Protein AF-M1WU41-F1 (afdb_monomer_lite)

Secondary structure (DSSP, 8-state):
-------SSSTTSSSS--------------TTTS-HHHHHHHHHHHHHHHHHHHHHTTSTTTHHHHHHHHHHHHHHHHHHHHHHHHHHHHTT-HHHHHHHHHHHHHHHHHHHHHHHHTT-HHHHHHHHHHHHHHHHHHHHHHHHT-

Radius of gyration: 20.38 Å; chains: 1; bounding box: 33×46×68 Å

Sequence (146 aa):
MKKVTSLAIVLAMTLLVSGFAFAMDHSTMDAGDMKMADSMKVMEDNLALMKKDVETMKDPAQRKAAMTSMNSHMTDLHHGMAAAEGHAKMTKNAHMEASMKQMNKEMMMTMKGMGMAKKDADKGIPMMMDSLNKMEKTLSTMKSMM

Structure (mmCIF, N/CA/C/O backbone):
data_AF-M1WU41-F1
#
_entry.id   AF-M1WU41-F1
#
loop_
_atom_site.group_PDB
_atom_site.id
_atom_site.type_symbol
_atom_site.label_atom_id
_atom_site.label_alt_id
_atom_site.label_comp_id
_atom_site.label_asym_id
_atom_site.label_entity_id
_atom_site.label_seq_id
_atom_site.pdbx_PDB_ins_code
_atom_site.Cartn_x
_atom_site.Cartn_y
_atom_site.Cartn_z
_atom_site.occupancy
_atom_site.B_iso_or_equiv
_atom_site.auth_seq_id
_atom_site.auth_comp_id
_atom_site.auth_asym_id
_atom_site.auth_atom_id
_atom_site.pdbx_PDB_model_num
ATOM 1 N N . MET A 1 1 ? -16.784 -27.668 48.798 1.00 46.75 1 MET A N 1
ATOM 2 C CA . MET A 1 1 ? -15.602 -27.392 47.944 1.00 46.75 1 MET A CA 1
ATOM 3 C C . MET A 1 1 ? -15.195 -28.659 47.209 1.00 46.75 1 MET A C 1
ATOM 5 O O . MET A 1 1 ? -15.407 -29.729 47.758 1.00 46.75 1 MET A O 1
ATOM 9 N N . LYS A 1 2 ? -14.565 -28.485 46.036 1.00 41.69 2 LYS A N 1
ATOM 10 C CA . LYS A 1 2 ? -14.055 -29.483 45.067 1.00 41.69 2 LYS A CA 1
ATOM 11 C C . LYS A 1 2 ? -15.006 -29.820 43.910 1.00 41.69 2 LYS A C 1
ATOM 13 O O . LYS A 1 2 ? -15.550 -30.906 43.790 1.00 41.69 2 LYS A O 1
ATOM 18 N N . LYS A 1 3 ? -15.143 -28.823 43.029 1.00 49.66 3 LYS A N 1
ATOM 19 C CA . LYS A 1 3 ? -15.269 -29.024 41.578 1.00 49.66 3 LYS A CA 1
ATOM 20 C C . LYS A 1 3 ? -13.914 -29.544 41.078 1.00 49.66 3 LYS A C 1
ATOM 22 O O . LYS A 1 3 ? -12.926 -29.077 41.625 1.00 49.66 3 LYS A O 1
ATOM 27 N N . VAL A 1 4 ? -13.884 -30.461 40.111 1.00 52.19 4 VAL A N 1
ATOM 28 C CA . VAL A 1 4 ? -13.042 -30.497 38.885 1.00 52.19 4 VAL A CA 1
ATOM 29 C C . VAL A 1 4 ? -13.036 -31.946 38.378 1.00 52.19 4 VAL A C 1
ATOM 31 O O . VAL A 1 4 ? -12.256 -32.744 38.882 1.00 52.19 4 VAL A O 1
ATOM 34 N N . THR A 1 5 ? -13.864 -32.292 37.385 1.00 52.38 5 THR A N 1
ATOM 35 C CA . THR A 1 5 ? -13.528 -33.298 36.342 1.00 52.38 5 THR A CA 1
ATOM 36 C C . THR A 1 5 ? -14.629 -33.357 35.278 1.00 52.38 5 THR A C 1
ATOM 38 O O . THR A 1 5 ? -15.519 -34.197 35.306 1.00 52.38 5 THR A O 1
ATOM 41 N N . SER A 1 6 ? -14.614 -32.424 34.327 1.00 50.66 6 SER A N 1
ATOM 42 C CA . SER A 1 6 ? -15.455 -32.500 33.115 1.00 50.66 6 SER A CA 1
ATOM 43 C C . SER A 1 6 ? -14.778 -31.785 31.943 1.00 50.66 6 SER A C 1
ATOM 45 O O . SER A 1 6 ? -15.365 -30.922 31.305 1.00 50.66 6 SER A O 1
ATOM 47 N N . LEU A 1 7 ? -13.498 -32.087 31.699 1.00 46.09 7 LEU A N 1
ATOM 48 C CA . LEU A 1 7 ? -12.658 -31.332 30.758 1.00 46.09 7 LEU A CA 1
ATOM 49 C C . LEU A 1 7 ? -11.827 -32.240 29.836 1.00 46.09 7 LEU A C 1
ATOM 51 O O . LEU A 1 7 ? -10.686 -31.929 29.524 1.00 46.09 7 LEU A O 1
ATOM 55 N N . ALA A 1 8 ? -12.391 -33.374 29.406 1.00 47.81 8 ALA A N 1
ATOM 56 C CA . ALA A 1 8 ? -11.679 -34.344 28.563 1.00 47.81 8 ALA A CA 1
ATOM 57 C C . ALA A 1 8 ? -12.375 -34.706 27.233 1.00 47.81 8 ALA A C 1
ATOM 59 O O . ALA A 1 8 ? -11.879 -35.576 26.530 1.00 47.81 8 ALA A O 1
ATOM 60 N N . ILE A 1 9 ? -13.493 -34.068 26.851 1.00 47.75 9 ILE A N 1
ATOM 61 C CA . ILE A 1 9 ? -14.285 -34.505 25.672 1.00 47.75 9 ILE A CA 1
ATOM 62 C C . ILE A 1 9 ? -14.343 -33.468 24.526 1.00 47.75 9 ILE A C 1
ATOM 64 O O . ILE A 1 9 ? -14.834 -33.768 23.446 1.00 47.75 9 ILE A O 1
ATOM 68 N N . VAL A 1 10 ? -13.765 -32.269 24.668 1.00 48.22 10 VAL A N 1
ATOM 69 C CA . VAL A 1 10 ? -13.859 -31.223 23.615 1.00 48.22 10 VAL A CA 1
ATOM 70 C C . VAL A 1 10 ? -12.672 -31.224 22.631 1.00 48.22 10 VAL A C 1
ATOM 72 O O . VAL A 1 10 ? -12.690 -30.512 21.634 1.00 48.22 10 VAL A O 1
ATOM 75 N N . LEU A 1 11 ? -11.648 -32.061 22.837 1.00 45.31 11 LEU A N 1
ATOM 76 C CA . LEU A 1 11 ? -10.426 -32.024 22.014 1.00 45.31 11 LEU A CA 1
ATOM 77 C C . LEU A 1 11 ? -10.525 -32.768 20.663 1.00 45.31 11 LEU A C 1
ATOM 79 O O . LEU A 1 11 ? -9.581 -32.729 19.883 1.00 45.31 11 LEU A O 1
ATOM 83 N N . ALA A 1 12 ? -11.638 -33.448 20.369 1.00 44.47 12 ALA A N 1
ATOM 84 C CA . ALA A 1 12 ? -11.738 -34.340 19.207 1.00 44.47 12 ALA A CA 1
ATOM 85 C C . ALA A 1 12 ? -12.463 -33.749 17.979 1.00 44.47 12 ALA A C 1
ATOM 87 O O . ALA A 1 12 ? -12.543 -34.420 16.955 1.00 44.47 12 ALA A O 1
ATOM 88 N N . MET A 1 13 ? -12.973 -32.510 18.036 1.00 42.16 13 MET A N 1
ATOM 89 C CA . MET A 1 13 ? -13.718 -31.904 16.913 1.00 42.16 13 MET A CA 1
ATOM 90 C C . MET A 1 13 ? -12.962 -30.838 16.105 1.00 42.16 13 MET A C 1
ATOM 92 O O . MET A 1 13 ? -13.476 -30.372 15.094 1.00 42.16 13 MET A O 1
ATOM 96 N N . THR A 1 14 ? -11.730 -30.476 16.468 1.00 50.84 14 THR A N 1
ATOM 97 C CA . THR A 1 14 ? -10.943 -29.453 15.747 1.00 50.84 14 THR A CA 1
ATOM 98 C C . THR A 1 14 ? -10.015 -29.999 14.657 1.00 50.84 14 THR A C 1
ATOM 100 O O . THR A 1 14 ? -9.371 -29.214 13.969 1.00 50.84 14 THR A O 1
ATOM 103 N N . LEU A 1 15 ? -9.953 -31.318 14.448 1.00 47.66 15 LEU A N 1
ATOM 104 C CA . LEU A 1 15 ? -9.001 -31.944 13.513 1.00 47.66 15 LEU A CA 1
ATOM 105 C C . LEU A 1 15 ? -9.562 -32.265 12.113 1.00 47.66 15 LEU A C 1
ATOM 107 O O . LEU A 1 15 ? -8.862 -32.876 11.312 1.00 47.66 15 LEU A O 1
ATOM 111 N N . LEU A 1 16 ? -10.787 -31.838 11.785 1.00 45.97 16 LEU A N 1
ATOM 112 C CA . LEU A 1 16 ? -11.442 -32.131 10.495 1.00 45.97 16 LEU A CA 1
ATOM 113 C C . LEU A 1 16 ? -11.735 -30.890 9.633 1.00 45.97 16 LEU A C 1
ATOM 115 O O . LEU A 1 16 ? -12.695 -30.869 8.870 1.00 45.97 16 LEU A O 1
ATOM 119 N N . VAL A 1 17 ? -10.880 -29.867 9.707 1.00 49.12 17 VAL A N 1
ATOM 120 C CA . VAL A 1 17 ? -10.775 -28.844 8.644 1.00 49.12 17 VAL A CA 1
ATOM 121 C C . VAL A 1 17 ? -9.327 -28.779 8.146 1.00 49.12 17 VAL A C 1
ATOM 123 O O . VAL A 1 17 ? -8.702 -27.733 8.020 1.00 49.12 17 VAL A O 1
ATOM 126 N N . SER A 1 18 ? -8.760 -29.953 7.893 1.0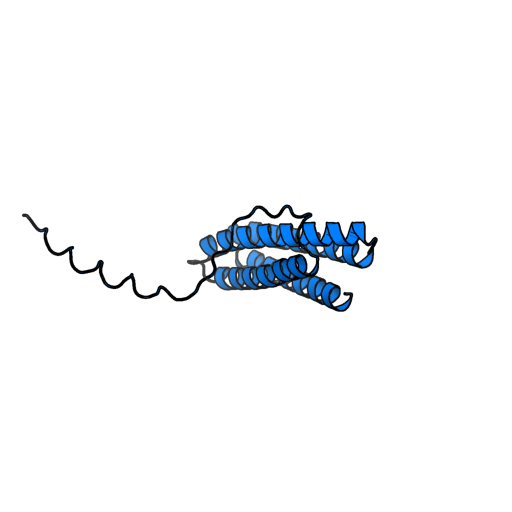0 45.00 18 SER A N 1
ATOM 127 C CA . SER A 1 18 ? -7.604 -30.167 7.030 1.00 45.00 18 SER A CA 1
ATOM 128 C C . SER A 1 18 ? -8.113 -30.204 5.592 1.00 45.00 18 SER A C 1
ATOM 130 O O . SER A 1 18 ? -8.603 -31.226 5.118 1.00 45.00 18 SER A O 1
ATOM 132 N N . GLY A 1 19 ? -8.059 -29.063 4.904 1.00 48.75 19 GLY A N 1
ATOM 133 C CA . GLY A 1 19 ? -8.635 -29.013 3.568 1.00 48.75 19 GLY A CA 1
ATOM 134 C C . GLY A 1 19 ? -8.413 -27.773 2.726 1.00 48.75 19 GLY A C 1
ATOM 135 O O . GLY A 1 19 ? -9.178 -27.635 1.794 1.00 48.75 19 GLY A O 1
ATOM 136 N N . PHE A 1 20 ? -7.418 -26.914 2.977 1.00 39.72 20 PHE A N 1
ATOM 137 C CA . PHE A 1 20 ? -6.814 -26.110 1.904 1.00 39.72 20 PHE A CA 1
ATOM 138 C C . PHE A 1 20 ? -5.338 -25.869 2.205 1.00 39.72 20 PHE A C 1
ATOM 140 O O . PHE A 1 20 ? -4.959 -25.160 3.133 1.00 39.72 20 PHE A O 1
ATOM 147 N N . ALA A 1 21 ? -4.517 -26.533 1.404 1.00 47.28 21 ALA A N 1
ATOM 148 C CA . ALA A 1 21 ? -3.103 -26.292 1.271 1.00 47.28 21 ALA A CA 1
ATOM 149 C C . ALA A 1 21 ? -2.857 -24.867 0.765 1.00 47.28 21 ALA A C 1
ATOM 151 O O . ALA A 1 21 ? -3.339 -24.520 -0.304 1.00 47.28 21 ALA A O 1
ATOM 152 N N . PHE A 1 22 ? -2.052 -24.104 1.499 1.00 39.84 22 PHE A N 1
ATOM 153 C CA . PHE A 1 22 ? -1.032 -23.222 0.936 1.00 39.84 22 PHE A CA 1
ATOM 154 C C . PHE A 1 22 ? 0.146 -23.238 1.908 1.00 39.84 22 PHE A C 1
ATOM 156 O O . PHE A 1 22 ? 0.283 -22.388 2.783 1.00 39.84 22 PHE A O 1
ATOM 163 N N . ALA A 1 23 ? 0.981 -24.268 1.776 1.00 36.41 23 ALA A N 1
ATOM 164 C CA . ALA A 1 23 ? 2.370 -24.155 2.177 1.00 36.41 23 ALA A CA 1
ATOM 165 C C . ALA A 1 23 ? 2.997 -23.100 1.254 1.00 36.41 23 ALA A C 1
ATOM 167 O O . ALA A 1 23 ? 3.387 -23.412 0.132 1.00 36.41 23 ALA A O 1
ATOM 168 N N . MET A 1 24 ? 3.002 -21.836 1.683 1.00 37.06 24 MET A 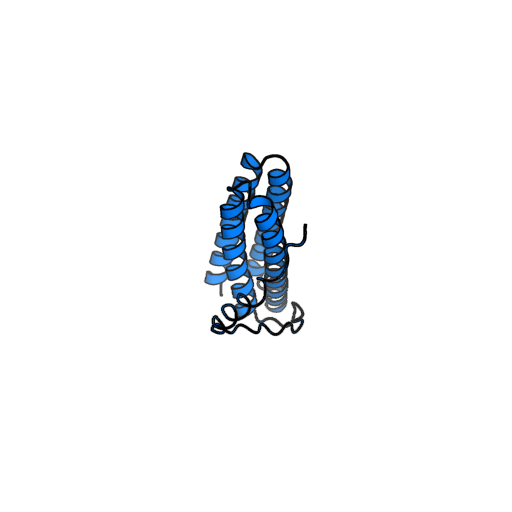N 1
ATOM 169 C CA . MET A 1 24 ? 3.952 -20.876 1.140 1.00 37.06 24 MET A CA 1
ATOM 170 C C . MET A 1 24 ? 5.281 -21.162 1.820 1.00 37.06 24 MET A C 1
ATOM 172 O O . MET A 1 24 ? 5.487 -20.865 2.996 1.00 37.06 24 MET A O 1
ATOM 176 N N . ASP A 1 25 ? 6.126 -21.837 1.055 1.00 39.12 25 ASP A N 1
ATOM 177 C CA . ASP A 1 25 ? 7.558 -21.924 1.257 1.00 39.12 25 ASP A CA 1
ATOM 178 C C . ASP A 1 25 ? 8.099 -20.518 1.552 1.00 39.12 25 ASP A C 1
ATOM 180 O O . ASP A 1 25 ? 8.032 -19.616 0.719 1.00 39.12 25 ASP A O 1
ATOM 184 N N . HIS A 1 26 ? 8.577 -20.309 2.777 1.00 39.16 26 HIS A N 1
ATOM 185 C CA . HIS A 1 26 ? 9.186 -19.057 3.223 1.00 39.16 26 HIS A CA 1
ATOM 186 C C . HIS A 1 26 ? 10.658 -19.019 2.778 1.00 39.16 26 HIS A C 1
ATOM 188 O O . HIS A 1 26 ? 11.547 -18.638 3.539 1.00 39.16 26 HIS A O 1
ATOM 194 N N . SER A 1 27 ? 10.936 -19.449 1.544 1.00 38.66 27 SER A N 1
ATOM 195 C CA . SER A 1 27 ? 12.188 -19.141 0.873 1.00 38.66 27 SER A CA 1
ATOM 196 C C . SER A 1 27 ? 12.227 -17.628 0.715 1.00 38.66 27 SER A C 1
ATOM 198 O O . SER A 1 27 ? 11.422 -17.052 -0.014 1.00 38.66 27 SER A O 1
ATOM 200 N N . THR A 1 28 ? 13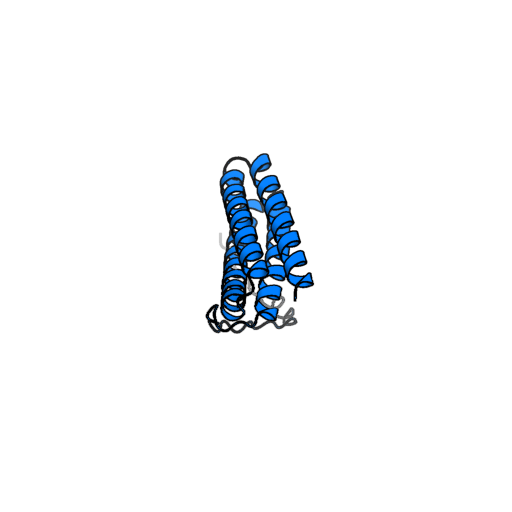.127 -16.987 1.452 1.00 44.25 28 THR A N 1
ATOM 201 C CA . THR A 1 28 ? 13.594 -15.618 1.237 1.00 44.25 28 THR A CA 1
ATOM 202 C C . THR A 1 28 ? 13.975 -15.446 -0.232 1.00 44.25 28 THR A C 1
ATOM 204 O O . THR A 1 28 ? 15.125 -15.654 -0.604 1.00 44.25 28 THR A O 1
ATOM 207 N N . MET A 1 29 ? 13.000 -15.131 -1.084 1.00 48.25 29 MET A N 1
ATOM 208 C CA . MET A 1 29 ? 13.258 -14.598 -2.410 1.00 48.25 29 MET A CA 1
ATOM 209 C C . MET A 1 29 ? 13.728 -13.171 -2.184 1.00 48.25 29 MET A C 1
ATOM 211 O O . MET A 1 29 ? 12.946 -12.315 -1.759 1.00 48.25 29 MET A O 1
ATOM 215 N N . ASP A 1 30 ? 15.015 -12.927 -2.416 1.00 55.59 30 ASP A N 1
ATOM 216 C CA . ASP A 1 30 ? 15.515 -11.565 -2.521 1.00 55.59 30 ASP A CA 1
ATOM 217 C C . ASP A 1 30 ? 14.678 -10.827 -3.572 1.00 55.59 30 ASP A C 1
ATOM 219 O O . ASP A 1 30 ? 14.296 -11.393 -4.600 1.00 55.59 30 ASP A O 1
ATOM 223 N N . ALA A 1 31 ? 14.385 -9.546 -3.337 1.00 53.44 31 ALA A N 1
ATOM 224 C CA . ALA A 1 31 ? 13.557 -8.750 -4.247 1.00 53.44 31 ALA A CA 1
ATOM 225 C C . ALA A 1 31 ? 14.102 -8.723 -5.697 1.00 53.44 31 ALA A C 1
ATOM 227 O O . ALA A 1 31 ? 13.361 -8.402 -6.620 1.00 53.44 31 ALA A O 1
ATOM 228 N N . GLY A 1 32 ? 15.375 -9.077 -5.914 1.00 52.06 32 GLY A N 1
ATOM 229 C CA . GLY A 1 32 ? 15.988 -9.206 -7.239 1.00 52.06 32 GLY A CA 1
ATOM 230 C C . GLY A 1 32 ? 15.616 -10.472 -8.026 1.00 52.06 32 GLY A C 1
ATOM 231 O O . GLY A 1 32 ? 15.754 -10.459 -9.247 1.00 52.06 32 GLY A O 1
ATOM 232 N N . ASP A 1 33 ? 15.117 -11.525 -7.371 1.00 62.28 33 ASP A N 1
ATOM 233 C CA . ASP A 1 33 ? 14.869 -12.833 -8.003 1.00 62.28 33 ASP A CA 1
ATOM 234 C C . ASP A 1 33 ? 13.410 -13.038 -8.449 1.00 62.28 33 ASP A C 1
ATOM 236 O O . ASP A 1 33 ? 13.112 -13.946 -9.231 1.00 62.28 33 ASP A O 1
ATOM 240 N N . MET A 1 34 ? 12.481 -12.187 -7.999 1.00 71.50 34 MET A N 1
ATOM 241 C CA . MET A 1 34 ? 11.086 -12.230 -8.449 1.00 71.50 34 MET A CA 1
ATOM 242 C C . MET A 1 34 ? 10.966 -11.768 -9.901 1.00 71.50 34 MET A C 1
ATOM 244 O O . MET A 1 34 ? 11.486 -10.718 -10.276 1.00 71.50 34 MET A O 1
ATOM 248 N N . LYS A 1 35 ? 10.228 -12.513 -10.731 1.00 84.81 35 LYS A N 1
ATOM 249 C CA . LYS A 1 35 ? 9.893 -12.072 -12.093 1.00 84.81 35 LYS A CA 1
ATOM 250 C C . LYS A 1 35 ? 8.893 -10.922 -12.029 1.00 84.81 35 LYS A C 1
ATOM 252 O O . LYS A 1 35 ? 8.025 -10.907 -11.167 1.00 84.81 35 LYS A O 1
ATOM 257 N N . MET A 1 36 ? 8.929 -10.026 -13.017 1.00 86.19 36 MET A N 1
ATOM 258 C CA . MET A 1 36 ? 8.009 -8.883 -13.099 1.00 86.19 36 MET A CA 1
ATOM 259 C C . MET A 1 36 ? 6.527 -9.276 -12.955 1.00 86.19 36 MET A C 1
ATOM 261 O O . MET A 1 36 ? 5.778 -8.600 -12.258 1.00 86.19 36 MET A O 1
ATOM 265 N N . ALA A 1 37 ? 6.097 -10.383 -13.570 1.00 88.25 37 ALA A N 1
ATOM 266 C CA . ALA A 1 37 ? 4.720 -10.870 -13.449 1.00 88.25 37 ALA A CA 1
ATOM 267 C C . ALA A 1 37 ? 4.354 -11.261 -12.005 1.00 88.25 37 ALA A C 1
ATOM 269 O O . ALA A 1 37 ? 3.260 -10.937 -11.541 1.00 88.25 37 ALA A O 1
ATOM 270 N N . ASP A 1 38 ? 5.283 -11.895 -11.286 1.00 89.88 38 ASP A N 1
ATOM 271 C CA . ASP A 1 38 ? 5.104 -12.281 -9.886 1.00 89.88 38 ASP A CA 1
ATOM 272 C C . ASP A 1 38 ? 5.079 -11.034 -8.995 1.00 89.88 38 ASP A C 1
ATOM 274 O O . ASP A 1 38 ? 4.182 -10.885 -8.169 1.00 89.88 38 ASP A O 1
ATOM 278 N N . SER A 1 39 ? 5.974 -10.073 -9.242 1.00 89.19 39 SER A N 1
ATOM 279 C CA . SER A 1 39 ? 5.990 -8.777 -8.554 1.00 89.19 39 SER A CA 1
ATOM 280 C C . SER A 1 39 ? 4.666 -8.030 -8.715 1.00 89.19 39 SER A C 1
ATOM 282 O O . SER A 1 39 ? 4.105 -7.529 -7.742 1.00 89.19 39 SER A O 1
ATOM 284 N N . MET A 1 40 ? 4.127 -7.983 -9.936 1.00 91.81 40 MET A N 1
ATOM 285 C CA . MET A 1 40 ? 2.842 -7.342 -10.228 1.00 91.81 40 MET A CA 1
ATOM 286 C C . MET A 1 40 ? 1.682 -8.041 -9.523 1.00 91.81 40 MET A C 1
ATOM 288 O O . MET A 1 40 ? 0.799 -7.366 -8.995 1.00 91.81 40 MET A O 1
ATOM 292 N N . LYS A 1 41 ? 1.712 -9.376 -9.460 1.00 93.19 41 LYS A N 1
ATOM 293 C CA . LYS A 1 41 ? 0.726 -10.160 -8.718 1.00 93.19 41 LYS A CA 1
ATOM 294 C C . LYS A 1 41 ? 0.802 -9.902 -7.212 1.00 93.19 41 LYS A C 1
ATOM 296 O O . LYS A 1 41 ? -0.230 -9.661 -6.597 1.00 93.19 41 LYS A O 1
ATOM 301 N N . VAL A 1 42 ? 2.002 -9.890 -6.628 1.00 93.62 42 VAL A N 1
ATOM 302 C CA . VAL A 1 42 ? 2.208 -9.563 -5.207 1.00 93.62 42 VAL A CA 1
ATOM 303 C C . VAL A 1 42 ? 1.669 -8.169 -4.897 1.00 93.62 42 VAL A C 1
ATOM 305 O O . VAL A 1 42 ? 0.991 -7.991 -3.885 1.00 93.62 42 VAL A O 1
ATOM 308 N N . MET A 1 43 ? 1.919 -7.188 -5.771 1.00 95.19 43 MET A N 1
ATOM 309 C CA . MET A 1 43 ? 1.385 -5.839 -5.590 1.00 95.19 43 MET A CA 1
ATOM 310 C C . MET A 1 43 ? -0.148 -5.798 -5.672 1.00 95.19 43 MET A C 1
ATOM 312 O O . MET A 1 43 ? -0.785 -5.142 -4.851 1.00 95.19 43 MET A O 1
ATOM 316 N N . GLU A 1 44 ? -0.749 -6.507 -6.630 1.00 96.06 44 GLU A N 1
ATOM 317 C CA . GLU A 1 44 ? -2.206 -6.582 -6.807 1.00 96.06 44 GLU A CA 1
ATOM 318 C C . GLU A 1 44 ? -2.899 -7.239 -5.608 1.00 96.06 44 GLU A C 1
ATOM 320 O O . GLU A 1 44 ? -3.826 -6.663 -5.030 1.00 96.06 44 GLU A O 1
ATOM 325 N N . ASP A 1 45 ? -2.408 -8.409 -5.198 1.00 95.94 45 ASP A N 1
ATOM 326 C CA . ASP A 1 45 ? -2.975 -9.183 -4.099 1.00 95.94 45 ASP A CA 1
ATOM 327 C C . ASP A 1 45 ? -2.885 -8.388 -2.782 1.00 95.94 45 ASP A C 1
ATOM 329 O O . ASP A 1 45 ? -3.878 -8.257 -2.060 1.00 95.94 45 ASP A O 1
ATOM 333 N N . ASN A 1 46 ? -1.732 -7.773 -2.494 1.00 97.00 46 ASN A N 1
ATOM 334 C CA . ASN A 1 46 ? -1.558 -6.989 -1.270 1.00 97.00 46 ASN A CA 1
ATOM 335 C C . ASN A 1 46 ? -2.356 -5.683 -1.276 1.00 97.00 46 ASN A C 1
ATOM 337 O O . ASN A 1 46 ? -2.911 -5.321 -0.240 1.00 97.00 46 ASN A O 1
ATOM 341 N N . LEU A 1 47 ? -2.505 -4.996 -2.415 1.00 97.19 47 LEU A N 1
ATOM 342 C CA . LEU A 1 47 ? -3.391 -3.827 -2.495 1.00 97.19 47 LEU A CA 1
ATOM 343 C C . LEU A 1 47 ? -4.847 -4.199 -2.195 1.00 97.19 47 LEU A C 1
ATOM 345 O O . LEU A 1 47 ? -5.526 -3.477 -1.460 1.00 97.19 47 LEU A O 1
ATOM 349 N N . ALA A 1 48 ? -5.324 -5.331 -2.716 1.00 97.94 48 ALA A N 1
ATOM 350 C CA . ALA A 1 48 ? -6.670 -5.818 -2.433 1.00 97.94 48 ALA A CA 1
ATOM 351 C C . ALA A 1 48 ? -6.856 -6.141 -0.939 1.00 97.94 48 ALA A C 1
ATOM 353 O O . ALA A 1 48 ? -7.860 -5.745 -0.335 1.00 97.94 48 ALA A O 1
ATOM 354 N N . LEU A 1 49 ? -5.871 -6.802 -0.323 1.00 98.00 49 LEU A N 1
ATOM 355 C CA . LEU A 1 49 ? -5.878 -7.109 1.108 1.00 98.00 49 LEU A CA 1
ATOM 356 C C . LEU A 1 49 ? -5.840 -5.840 1.969 1.00 98.00 49 LEU A C 1
ATOM 358 O O . LEU A 1 49 ? -6.655 -5.701 2.880 1.00 98.00 49 LEU A O 1
ATOM 362 N N . MET A 1 50 ? -4.998 -4.862 1.633 1.00 97.88 50 MET A N 1
ATOM 363 C CA . MET A 1 50 ? -4.950 -3.580 2.342 1.00 97.88 50 MET A CA 1
ATOM 364 C C . MET A 1 50 ? -6.272 -2.813 2.239 1.00 97.88 50 MET A C 1
ATOM 366 O O . MET A 1 50 ? -6.716 -2.223 3.223 1.00 97.88 50 MET A O 1
ATOM 370 N N . LYS A 1 51 ? -6.950 -2.828 1.083 1.00 98.12 51 LYS A N 1
ATOM 371 C CA . LYS A 1 51 ? -8.286 -2.214 0.947 1.00 98.12 51 LYS A CA 1
ATOM 372 C C . LYS A 1 51 ? -9.297 -2.889 1.875 1.00 98.12 51 LYS A C 1
ATOM 374 O O . LYS A 1 51 ? -10.066 -2.199 2.545 1.00 98.12 51 LYS A O 1
ATOM 379 N N . LYS A 1 52 ? -9.257 -4.221 1.977 1.00 97.94 52 LYS A N 1
ATOM 380 C CA . LYS A 1 52 ? -10.082 -4.984 2.925 1.00 97.94 52 LYS A CA 1
ATOM 381 C C . LYS A 1 52 ? -9.745 -4.654 4.384 1.00 97.94 52 LYS A C 1
ATOM 383 O O . LYS A 1 52 ? -10.661 -4.526 5.199 1.00 97.94 52 LYS A O 1
ATOM 388 N N . ASP A 1 53 ? -8.469 -4.474 4.719 1.00 97.75 53 ASP A N 1
ATOM 389 C CA . ASP A 1 53 ? -8.062 -4.038 6.058 1.00 97.75 53 ASP A CA 1
ATOM 390 C C . ASP A 1 53 ? -8.631 -2.650 6.377 1.00 97.75 53 ASP A C 1
ATOM 392 O O . ASP A 1 53 ? -9.206 -2.459 7.445 1.00 97.75 53 ASP A O 1
ATOM 396 N N . VAL A 1 54 ? -8.553 -1.692 5.446 1.00 97.50 54 VAL A N 1
ATOM 397 C CA . VAL A 1 54 ? -9.113 -0.341 5.637 1.00 97.50 54 VAL A CA 1
ATOM 398 C C . VAL A 1 54 ? -10.633 -0.374 5.822 1.00 97.50 54 VAL A C 1
ATOM 400 O O . VAL A 1 54 ? -11.159 0.350 6.666 1.00 97.50 54 VAL A O 1
ATOM 403 N N . GLU A 1 55 ? -11.349 -1.237 5.099 1.00 97.75 55 GLU A N 1
ATOM 404 C CA . GLU A 1 55 ? -12.779 -1.467 5.343 1.00 97.75 55 GLU A CA 1
ATOM 405 C C . GLU A 1 55 ? -13.032 -2.040 6.74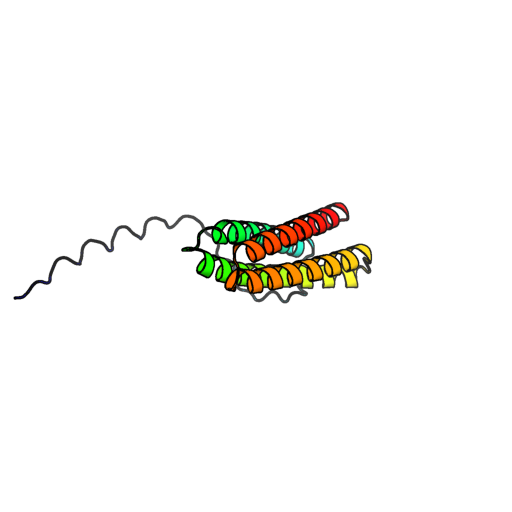4 1.00 97.75 55 GLU A C 1
ATOM 407 O O . GLU A 1 55 ? -13.903 -1.559 7.468 1.00 97.75 55 GLU A O 1
ATOM 412 N N . THR A 1 56 ? -12.209 -2.995 7.177 1.00 97.62 56 THR A N 1
ATOM 413 C CA . THR A 1 56 ? -12.282 -3.589 8.521 1.00 97.62 56 THR A CA 1
ATOM 414 C C . THR A 1 56 ? -11.984 -2.559 9.621 1.00 97.62 56 THR A C 1
ATOM 416 O O . THR A 1 56 ? -12.571 -2.612 10.699 1.00 97.62 56 THR A O 1
ATOM 419 N N . MET A 1 57 ? -11.131 -1.563 9.355 1.00 96.62 57 MET A N 1
ATOM 420 C CA . MET A 1 57 ? -10.804 -0.489 10.306 1.00 96.62 57 MET A CA 1
ATOM 421 C C . MET A 1 57 ? -11.973 0.433 10.657 1.00 96.62 57 MET A C 1
ATOM 423 O O . MET A 1 57 ? -11.893 1.154 11.664 1.00 96.62 57 MET A O 1
ATOM 427 N N . LYS A 1 58 ? -13.042 0.426 9.851 1.00 94.62 58 LYS A N 1
ATOM 428 C CA . LYS A 1 58 ? -14.271 1.172 10.147 1.00 94.62 58 LYS A CA 1
ATOM 429 C C . LYS A 1 58 ? -14.930 0.664 11.428 1.00 94.62 58 LYS A C 1
ATOM 431 O O . LYS A 1 58 ? -15.500 1.470 12.156 1.00 94.62 58 LYS A O 1
ATOM 436 N N . ASP A 1 59 ? -14.771 -0.621 11.750 1.00 96.81 59 ASP A N 1
ATOM 437 C CA . ASP A 1 59 ? -15.152 -1.174 13.048 1.00 96.81 59 ASP A CA 1
ATOM 438 C C . ASP A 1 59 ? -14.084 -0.836 14.114 1.00 96.81 59 ASP A C 1
ATOM 440 O O . ASP A 1 59 ? -12.942 -1.312 14.028 1.00 96.81 59 ASP A O 1
ATOM 444 N N . PRO A 1 60 ? -14.419 -0.044 15.154 1.00 95.25 60 PRO A N 1
ATOM 445 C CA . PRO A 1 60 ? -13.489 0.282 16.231 1.00 95.25 60 PRO A CA 1
ATOM 446 C C . PRO A 1 60 ? -12.908 -0.942 16.952 1.00 95.25 60 PRO A C 1
ATOM 448 O O . PRO A 1 60 ? -11.753 -0.888 17.377 1.00 95.25 60 PRO A O 1
ATOM 451 N N . ALA A 1 61 ? -13.668 -2.036 17.078 1.00 97.12 61 ALA A N 1
ATOM 452 C CA . ALA A 1 61 ? -13.228 -3.245 17.773 1.00 97.12 61 ALA A CA 1
ATOM 453 C C . ALA A 1 61 ? -12.157 -4.015 16.983 1.00 97.12 61 ALA A C 1
ATOM 455 O O . ALA A 1 61 ? -11.273 -4.631 17.577 1.00 97.12 61 ALA A O 1
ATOM 456 N N . GLN A 1 62 ? -12.201 -3.938 15.650 1.00 96.88 62 GLN A N 1
ATOM 457 C CA . GLN A 1 62 ? -11.280 -4.647 14.754 1.00 96.88 62 GLN A CA 1
ATOM 458 C C . GLN A 1 62 ? -10.115 -3.777 14.277 1.00 96.88 62 GLN A C 1
ATOM 460 O O . GLN A 1 62 ? -9.094 -4.294 13.820 1.00 96.88 62 GLN A O 1
ATOM 465 N N . ARG A 1 63 ? -10.222 -2.450 14.422 1.00 94.62 63 ARG A N 1
ATOM 466 C CA . ARG A 1 63 ? -9.268 -1.478 13.876 1.00 94.62 63 ARG A CA 1
ATOM 467 C C . ARG A 1 63 ? -7.814 -1.790 14.193 1.00 94.62 63 ARG A C 1
ATOM 469 O O . ARG A 1 63 ? -6.980 -1.750 13.300 1.00 94.62 63 ARG A O 1
ATOM 476 N N . LYS A 1 64 ? -7.491 -2.125 15.444 1.00 94.94 64 LYS A N 1
ATOM 477 C CA . LYS A 1 64 ? -6.104 -2.419 15.836 1.00 94.94 64 LYS A CA 1
ATOM 478 C C . LYS A 1 64 ? -5.550 -3.645 15.104 1.00 94.94 64 LYS A C 1
ATOM 480 O O . LYS A 1 64 ? -4.418 -3.596 14.635 1.00 94.94 64 LYS A O 1
ATOM 485 N N . ALA A 1 65 ? -6.334 -4.718 15.007 1.00 96.38 65 ALA A N 1
ATOM 486 C CA . ALA A 1 65 ? -5.928 -5.936 14.310 1.00 96.38 65 ALA A CA 1
ATOM 487 C C . ALA A 1 65 ? -5.766 -5.678 12.805 1.00 96.38 65 ALA A C 1
ATOM 489 O O . ALA A 1 65 ? -4.736 -6.028 12.233 1.00 96.38 65 ALA A O 1
ATOM 490 N N . ALA A 1 66 ? -6.721 -4.966 12.203 1.00 96.81 66 ALA A N 1
ATOM 491 C CA . ALA A 1 66 ? -6.650 -4.554 10.806 1.00 96.81 66 ALA A CA 1
ATOM 492 C C . ALA A 1 66 ? -5.425 -3.668 10.524 1.00 96.81 66 ALA A C 1
ATOM 494 O O . ALA A 1 66 ? -4.765 -3.840 9.508 1.00 96.81 66 ALA A O 1
ATOM 495 N N . MET A 1 67 ? -5.057 -2.752 11.429 1.00 94.69 67 MET A N 1
ATOM 496 C CA . MET A 1 67 ? -3.846 -1.933 11.271 1.00 94.69 67 MET A CA 1
ATOM 497 C C . MET A 1 67 ? -2.560 -2.760 11.325 1.00 94.69 67 MET A C 1
ATOM 499 O O . MET A 1 67 ? -1.601 -2.441 10.627 1.00 94.69 67 MET A O 1
ATOM 503 N N . THR A 1 68 ? -2.514 -3.809 12.147 1.00 96.06 68 THR A N 1
ATOM 504 C CA . THR A 1 68 ? -1.374 -4.735 12.175 1.00 96.06 68 THR A CA 1
ATOM 505 C C . THR A 1 68 ? -1.283 -5.535 10.877 1.00 96.06 68 THR A C 1
ATOM 507 O O . THR A 1 68 ? -0.206 -5.592 10.291 1.00 96.06 68 THR A O 1
ATOM 510 N N . SER A 1 69 ? -2.409 -6.085 10.412 1.00 97.31 69 SER A N 1
ATOM 511 C CA . SER A 1 69 ? -2.533 -6.790 9.126 1.00 97.31 69 SER A CA 1
ATOM 512 C C . SER A 1 69 ? -2.056 -5.914 7.962 1.00 97.31 69 SER A C 1
ATOM 514 O O . SER A 1 69 ? -1.156 -6.290 7.212 1.00 97.31 69 SER A O 1
ATOM 516 N N . MET A 1 70 ? -2.533 -4.668 7.922 1.00 95.50 70 MET A N 1
ATOM 517 C CA . MET A 1 70 ? -2.179 -3.697 6.891 1.00 95.50 70 MET A CA 1
ATOM 518 C C . MET A 1 70 ? -0.677 -3.388 6.840 1.00 95.50 70 MET A C 1
ATOM 520 O O . MET A 1 70 ? -0.146 -3.180 5.754 1.00 95.50 70 MET A O 1
ATOM 524 N N . ASN A 1 71 ? 0.035 -3.386 7.974 1.00 94.75 71 ASN A N 1
ATOM 525 C CA . ASN A 1 71 ? 1.495 -3.212 7.970 1.00 94.75 71 ASN A CA 1
ATOM 526 C C . ASN A 1 71 ? 2.224 -4.392 7.313 1.00 94.75 71 ASN A C 1
ATOM 528 O O . ASN A 1 71 ? 3.231 -4.173 6.640 1.00 94.75 71 ASN A O 1
ATOM 532 N N . SER A 1 72 ? 1.729 -5.620 7.503 1.00 95.19 72 SER A N 1
ATOM 533 C CA . SER A 1 72 ? 2.288 -6.806 6.843 1.00 95.19 72 SER A CA 1
ATOM 534 C C . SER A 1 72 ? 2.097 -6.697 5.336 1.00 95.19 72 SER A C 1
ATOM 536 O O . SER A 1 72 ? 3.078 -6.669 4.599 1.00 95.19 72 SER A O 1
ATOM 538 N N . HIS A 1 73 ? 0.856 -6.481 4.892 1.00 96.69 73 HIS A N 1
ATOM 539 C CA . HIS A 1 73 ? 0.549 -6.358 3.467 1.00 96.69 73 HIS A CA 1
ATOM 540 C C . HIS A 1 73 ? 1.299 -5.200 2.800 1.00 96.69 73 HIS A C 1
ATOM 542 O O . HIS A 1 73 ? 1.728 -5.308 1.657 1.00 96.69 73 HIS A O 1
ATOM 548 N N . MET A 1 74 ? 1.516 -4.091 3.512 1.00 93.62 74 MET A N 1
ATOM 549 C CA . MET A 1 74 ? 2.307 -2.971 2.998 1.00 93.62 74 MET A CA 1
ATOM 550 C C . MET A 1 74 ? 3.794 -3.317 2.844 1.00 93.62 74 MET A C 1
ATOM 552 O O . MET A 1 74 ? 4.448 -2.813 1.935 1.00 93.62 74 MET A O 1
ATOM 556 N N . THR A 1 75 ? 4.329 -4.173 3.714 1.00 93.56 75 THR A N 1
ATOM 557 C CA . THR A 1 75 ? 5.710 -4.665 3.605 1.00 93.56 75 THR A CA 1
ATOM 558 C C . THR A 1 75 ? 5.854 -5.561 2.376 1.00 93.56 75 THR A C 1
ATOM 560 O O . THR A 1 75 ? 6.767 -5.366 1.575 1.00 93.56 75 THR A O 1
ATOM 563 N N . ASP A 1 76 ? 4.905 -6.471 2.169 1.00 93.75 76 ASP A N 1
ATOM 564 C CA . ASP A 1 76 ? 4.890 -7.366 1.007 1.00 93.75 76 ASP A CA 1
ATOM 565 C C . ASP A 1 76 ? 4.661 -6.594 -0.302 1.00 93.75 76 ASP A C 1
ATOM 567 O O . ASP A 1 76 ? 5.349 -6.827 -1.299 1.00 93.75 76 ASP A O 1
ATOM 571 N N . LEU A 1 77 ? 3.775 -5.592 -0.281 1.00 93.69 77 LEU A N 1
ATOM 572 C CA . LEU A 1 77 ? 3.595 -4.635 -1.374 1.00 93.69 77 LEU A CA 1
ATOM 573 C C . LEU A 1 77 ? 4.918 -3.937 -1.716 1.00 93.69 77 LEU A C 1
ATOM 575 O O . LEU A 1 77 ? 5.288 -3.872 -2.887 1.00 93.69 77 LEU A O 1
ATOM 579 N N . HIS A 1 78 ? 5.646 -3.446 -0.709 1.00 92.31 78 HIS A N 1
ATOM 580 C CA . HIS A 1 78 ? 6.932 -2.781 -0.903 1.00 92.31 78 HIS A CA 1
ATOM 581 C C . HIS A 1 78 ? 7.987 -3.718 -1.511 1.00 92.31 78 HIS A C 1
ATOM 583 O O . HIS A 1 78 ? 8.753 -3.290 -2.374 1.00 92.31 78 HIS A O 1
ATOM 589 N N . HIS A 1 79 ? 8.007 -5.001 -1.136 1.00 90.75 79 HIS A N 1
ATOM 590 C CA . HIS A 1 79 ? 8.873 -5.991 -1.785 1.00 90.75 79 HIS A CA 1
ATOM 591 C C . HIS A 1 79 ? 8.512 -6.193 -3.264 1.00 90.75 79 HIS A C 1
ATOM 593 O O . HIS A 1 79 ? 9.404 -6.169 -4.115 1.00 90.75 79 HIS A O 1
ATOM 599 N N . GLY A 1 80 ? 7.220 -6.311 -3.590 1.00 90.75 80 GLY A N 1
ATOM 600 C CA . GLY A 1 80 ? 6.753 -6.376 -4.979 1.00 90.75 80 GLY A CA 1
ATOM 601 C C . GLY A 1 80 ? 7.143 -5.133 -5.789 1.00 90.75 80 GLY A C 1
ATOM 602 O O . GLY A 1 80 ? 7.621 -5.246 -6.918 1.00 90.75 80 GLY A O 1
ATOM 603 N N . MET A 1 81 ? 7.030 -3.945 -5.189 1.00 91.88 81 MET A N 1
ATOM 604 C CA . MET A 1 81 ? 7.458 -2.687 -5.807 1.00 91.88 81 MET A CA 1
ATOM 605 C C . MET A 1 81 ? 8.966 -2.634 -6.050 1.00 91.88 81 MET A C 1
ATOM 607 O O . MET A 1 81 ? 9.393 -2.245 -7.134 1.00 91.88 81 MET A O 1
ATOM 611 N N . ALA A 1 82 ? 9.780 -3.039 -5.073 1.00 91.06 82 ALA A N 1
ATOM 612 C CA . ALA A 1 82 ? 11.235 -3.042 -5.205 1.00 91.06 82 ALA A CA 1
ATOM 613 C C . ALA A 1 82 ? 11.697 -3.978 -6.332 1.00 91.06 82 ALA A C 1
ATOM 615 O O . ALA A 1 82 ? 12.554 -3.606 -7.137 1.00 91.06 82 ALA A O 1
ATOM 616 N N . ALA A 1 83 ? 11.080 -5.158 -6.436 1.00 88.62 83 ALA A N 1
ATOM 617 C CA . ALA A 1 83 ? 11.334 -6.096 -7.521 1.00 88.62 83 ALA A CA 1
ATOM 6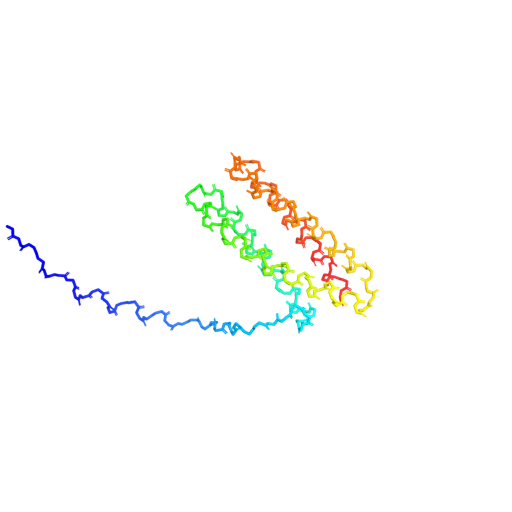18 C C . ALA A 1 83 ? 10.957 -5.497 -8.888 1.00 88.62 83 ALA A C 1
ATOM 620 O O . ALA A 1 83 ? 11.757 -5.513 -9.826 1.00 88.62 83 ALA A O 1
ATOM 621 N N . ALA A 1 84 ? 9.764 -4.902 -8.999 1.00 88.69 84 ALA A N 1
ATOM 622 C CA . ALA A 1 84 ? 9.308 -4.249 -10.226 1.00 88.69 84 ALA A CA 1
ATOM 623 C C . ALA A 1 84 ? 10.187 -3.048 -10.629 1.00 88.69 84 ALA A C 1
ATOM 625 O O . ALA A 1 84 ? 10.488 -2.865 -11.810 1.00 88.69 84 ALA A O 1
ATOM 626 N N . GLU A 1 85 ? 10.662 -2.257 -9.663 1.00 89.25 85 GLU A N 1
ATOM 627 C CA . GLU A 1 85 ? 11.616 -1.171 -9.900 1.00 89.25 85 GLU A CA 1
ATOM 628 C C . GLU A 1 85 ? 12.975 -1.701 -10.390 1.00 89.25 85 GLU A C 1
ATOM 630 O O . GLU A 1 85 ? 13.582 -1.108 -11.286 1.00 89.25 85 GLU A O 1
ATOM 635 N N . GLY A 1 86 ? 13.440 -2.836 -9.857 1.00 87.62 86 GLY A N 1
ATOM 636 C CA . GLY A 1 86 ? 14.629 -3.537 -10.348 1.00 87.62 86 GLY A CA 1
ATOM 637 C C . GLY A 1 86 ? 14.507 -3.914 -11.827 1.00 87.62 86 GLY A C 1
ATOM 638 O O . GLY A 1 86 ? 15.366 -3.545 -12.634 1.00 87.62 86 GLY A O 1
ATOM 639 N N . HIS A 1 87 ? 13.395 -4.553 -12.209 1.00 86.38 87 HIS A N 1
ATOM 640 C CA . HIS A 1 87 ? 13.091 -4.885 -13.611 1.00 86.38 87 HIS A CA 1
ATOM 641 C C . HIS A 1 87 ? 13.004 -3.644 -14.501 1.00 86.38 87 HIS A C 1
ATOM 643 O O . HIS A 1 87 ? 13.559 -3.631 -15.603 1.00 86.38 87 HIS A O 1
ATOM 649 N N . ALA A 1 88 ? 12.351 -2.580 -14.028 1.00 87.06 88 ALA A N 1
ATOM 650 C CA . ALA A 1 88 ? 12.230 -1.321 -14.760 1.00 87.06 88 ALA A CA 1
ATOM 651 C C . ALA A 1 88 ? 13.602 -0.717 -15.092 1.00 87.06 88 ALA A C 1
ATOM 653 O O . ALA A 1 88 ? 13.848 -0.344 -16.240 1.00 87.06 88 ALA A O 1
ATOM 654 N N . LYS A 1 89 ? 14.522 -0.698 -14.119 1.00 87.50 89 LYS A N 1
ATOM 655 C CA . LYS A 1 89 ? 15.892 -0.196 -14.306 1.00 87.50 89 LYS A CA 1
ATOM 656 C C . LYS A 1 89 ? 16.692 -1.061 -15.274 1.00 87.50 89 LYS A C 1
ATOM 658 O O . LYS A 1 89 ? 17.352 -0.530 -16.166 1.00 87.50 89 LYS A O 1
ATOM 663 N N . MET A 1 90 ? 16.613 -2.388 -15.138 1.00 87.62 90 MET A N 1
ATOM 664 C CA . MET A 1 90 ? 17.308 -3.322 -16.035 1.00 87.62 90 MET A CA 1
ATOM 665 C C . MET A 1 90 ? 16.844 -3.179 -17.489 1.00 87.62 90 MET A C 1
ATOM 667 O O . MET A 1 90 ? 17.657 -3.213 -18.410 1.00 87.62 90 MET A O 1
ATOM 671 N N . THR A 1 91 ? 15.543 -2.973 -17.691 1.00 87.00 91 THR A N 1
ATOM 672 C CA . THR A 1 91 ? 14.925 -2.812 -19.016 1.00 87.00 91 THR A CA 1
ATOM 673 C C . THR A 1 91 ? 14.915 -1.365 -19.517 1.00 87.00 91 THR A C 1
ATOM 675 O O . THR A 1 91 ? 14.451 -1.109 -20.627 1.00 87.00 91 THR A O 1
ATOM 678 N N . LYS A 1 92 ? 15.450 -0.413 -18.735 1.00 90.00 92 LYS A N 1
ATOM 679 C CA . LYS A 1 92 ? 15.434 1.037 -19.009 1.00 90.00 92 LYS A CA 1
ATOM 680 C C . LYS A 1 92 ? 14.027 1.580 -19.300 1.00 90.00 92 LYS A C 1
ATOM 682 O O . LYS A 1 92 ? 13.852 2.493 -20.110 1.00 90.00 92 LYS A O 1
ATOM 687 N N . ASN A 1 93 ? 13.014 1.023 -18.642 1.00 88.94 93 ASN A N 1
ATOM 688 C CA . ASN A 1 93 ? 11.626 1.425 -18.819 1.00 88.94 93 ASN A CA 1
ATOM 689 C C . ASN A 1 93 ? 11.299 2.648 -17.943 1.00 88.94 93 ASN A C 1
ATOM 691 O O . ASN A 1 93 ? 10.836 2.528 -16.807 1.00 88.94 93 ASN A O 1
ATOM 695 N N . ALA A 1 94 ? 11.508 3.845 -18.498 1.00 89.44 94 ALA A N 1
ATOM 696 C CA . ALA A 1 94 ? 11.278 5.112 -17.800 1.00 89.44 94 ALA A CA 1
ATOM 697 C C . ALA A 1 94 ? 9.820 5.312 -17.334 1.00 89.44 94 ALA A C 1
ATOM 699 O O . ALA A 1 94 ? 9.581 5.931 -16.295 1.00 89.44 94 ALA A O 1
ATOM 700 N N . HIS A 1 95 ? 8.839 4.776 -18.070 1.00 89.75 95 HIS A N 1
ATOM 701 C CA . HIS A 1 95 ? 7.425 4.847 -17.683 1.00 89.75 95 HIS A CA 1
ATOM 702 C C . HIS A 1 95 ? 7.130 3.986 -16.452 1.00 89.75 95 HIS A C 1
ATOM 704 O O . HIS A 1 95 ? 6.405 4.415 -15.548 1.00 89.75 95 HIS A O 1
ATOM 710 N N . MET A 1 96 ? 7.731 2.798 -16.386 1.00 89.94 96 MET A N 1
ATOM 711 C CA . MET A 1 96 ? 7.619 1.913 -15.232 1.00 89.94 96 MET A CA 1
ATOM 712 C C . MET A 1 96 ? 8.279 2.536 -13.997 1.00 89.94 96 MET A C 1
ATOM 714 O O . MET A 1 96 ? 7.663 2.593 -12.936 1.00 89.94 96 MET A O 1
ATOM 718 N N . GLU A 1 97 ? 9.475 3.117 -14.137 1.00 90.25 97 GLU A N 1
ATOM 719 C CA . GLU A 1 97 ? 10.133 3.839 -13.038 1.00 90.25 97 GLU A CA 1
ATOM 720 C C . GLU A 1 97 ? 9.294 5.018 -12.517 1.00 90.25 97 GLU A C 1
ATOM 722 O O . GLU A 1 97 ? 9.194 5.238 -11.306 1.00 90.25 97 GLU A O 1
ATOM 727 N N . ALA A 1 98 ? 8.678 5.793 -13.417 1.00 92.06 98 ALA A N 1
ATOM 728 C CA . ALA A 1 98 ? 7.799 6.895 -13.036 1.00 92.06 98 ALA A CA 1
ATOM 729 C C . ALA A 1 98 ? 6.560 6.399 -12.271 1.00 92.06 98 ALA A C 1
ATOM 731 O O . ALA A 1 98 ? 6.182 6.996 -11.260 1.00 92.06 98 ALA A O 1
ATOM 732 N N . SER A 1 99 ? 5.977 5.281 -12.710 1.00 93.94 99 SER A N 1
ATOM 733 C CA . SER A 1 99 ? 4.831 4.647 -12.049 1.00 93.94 99 SER A CA 1
ATOM 734 C C . SER A 1 99 ? 5.200 4.128 -10.655 1.00 93.94 99 SER A C 1
ATOM 736 O O . SER A 1 99 ? 4.472 4.375 -9.696 1.00 93.94 99 SER A O 1
ATOM 738 N N . MET A 1 100 ? 6.383 3.527 -10.492 1.00 91.94 100 MET A N 1
ATOM 739 C CA . MET A 1 100 ? 6.891 3.093 -9.182 1.00 91.94 100 MET A CA 1
ATOM 740 C C . MET A 1 100 ? 7.129 4.264 -8.225 1.00 91.94 100 MET A C 1
ATOM 742 O O . MET A 1 100 ? 6.739 4.211 -7.057 1.00 91.94 100 MET A O 1
ATOM 746 N N . LYS A 1 101 ? 7.682 5.380 -8.717 1.00 92.50 101 LYS A N 1
ATOM 747 C CA . LYS A 1 101 ? 7.806 6.616 -7.923 1.00 92.50 101 LYS A CA 1
ATOM 748 C C . LYS A 1 101 ? 6.445 7.153 -7.485 1.00 92.50 101 LYS A C 1
ATOM 750 O O . LYS A 1 101 ? 6.329 7.675 -6.376 1.00 92.50 101 LYS A O 1
ATOM 755 N N . GLN A 1 102 ? 5.431 7.051 -8.341 1.00 95.44 102 GLN A N 1
ATOM 756 C CA . GLN A 1 102 ? 4.072 7.467 -8.012 1.00 95.44 102 GLN A CA 1
ATOM 757 C C . GLN A 1 102 ? 3.449 6.555 -6.946 1.00 95.44 102 GLN A C 1
ATOM 759 O O . GLN A 1 102 ? 2.971 7.068 -5.933 1.00 95.44 102 GLN A O 1
ATOM 764 N N . MET A 1 103 ? 3.567 5.232 -7.093 1.00 94.69 103 MET A N 1
ATOM 765 C CA . MET A 1 103 ? 3.131 4.279 -6.068 1.00 94.69 103 MET A CA 1
ATOM 766 C C . MET A 1 103 ? 3.822 4.518 -4.721 1.00 94.69 103 MET A C 1
ATOM 768 O O . MET A 1 103 ? 3.159 4.518 -3.690 1.00 94.69 103 MET A O 1
ATOM 772 N N . ASN A 1 104 ? 5.125 4.821 -4.702 1.00 94.44 104 ASN A N 1
ATOM 773 C CA . ASN A 1 104 ? 5.844 5.132 -3.459 1.00 94.44 104 ASN A CA 1
ATOM 774 C C . ASN A 1 104 ? 5.253 6.350 -2.731 1.00 94.44 104 ASN A C 1
ATOM 776 O O . ASN A 1 104 ? 5.119 6.350 -1.506 1.00 94.44 104 ASN A O 1
ATOM 780 N N . LYS A 1 105 ? 4.853 7.394 -3.469 1.00 95.69 105 LYS A N 1
ATOM 781 C CA . LYS A 1 105 ? 4.182 8.564 -2.878 1.00 95.69 105 LYS A CA 1
ATOM 782 C C . LYS A 1 105 ? 2.836 8.192 -2.267 1.00 95.69 105 LYS A C 1
ATOM 784 O O . LYS A 1 105 ? 2.507 8.652 -1.175 1.00 95.69 105 LYS A O 1
ATOM 789 N N . GLU A 1 106 ? 2.060 7.373 -2.960 1.00 97.19 106 GLU A N 1
ATOM 790 C CA . GLU A 1 106 ? 0.737 6.942 -2.508 1.00 97.19 106 GLU A CA 1
ATOM 791 C C . GLU A 1 106 ? 0.836 5.985 -1.311 1.00 97.19 106 GLU A C 1
ATOM 793 O O . GLU A 1 106 ? 0.060 6.097 -0.358 1.00 97.19 106 GLU A O 1
ATOM 798 N N . MET A 1 107 ? 1.860 5.133 -1.271 1.00 95.19 107 MET A N 1
ATOM 799 C CA . MET A 1 107 ? 2.185 4.312 -0.108 1.00 95.19 107 MET A CA 1
ATOM 800 C C . MET A 1 107 ? 2.532 5.188 1.105 1.00 95.19 107 MET A C 1
ATOM 802 O O . MET A 1 107 ? 1.963 5.002 2.179 1.00 95.19 107 MET A O 1
ATOM 806 N N . MET A 1 108 ? 3.368 6.222 0.945 1.00 96.12 108 MET A N 1
ATOM 807 C CA . MET A 1 108 ? 3.655 7.175 2.031 1.00 96.12 108 MET A CA 1
ATOM 808 C C . MET A 1 108 ? 2.396 7.903 2.528 1.00 96.12 108 MET A C 1
ATOM 810 O O . MET A 1 108 ? 2.228 8.117 3.731 1.00 96.12 108 MET A O 1
ATOM 814 N N . MET A 1 109 ? 1.485 8.272 1.625 1.00 97.56 109 MET A N 1
ATOM 815 C CA . MET A 1 109 ? 0.202 8.875 2.003 1.00 97.56 109 MET A CA 1
ATOM 816 C C . MET A 1 109 ? -0.700 7.890 2.750 1.00 97.56 109 MET A C 1
ATOM 818 O O . MET A 1 109 ? -1.346 8.271 3.726 1.00 97.56 109 MET A O 1
ATOM 822 N N . THR A 1 110 ? -0.667 6.615 2.372 1.00 96.88 110 THR A N 1
ATOM 823 C CA . THR A 1 110 ? -1.332 5.532 3.101 1.00 96.88 110 THR A CA 1
ATOM 824 C C . THR A 1 110 ? -0.762 5.393 4.518 1.00 96.88 110 THR A C 1
ATOM 826 O O . THR A 1 110 ? -1.518 5.378 5.490 1.00 96.88 110 THR A O 1
ATOM 829 N N . MET A 1 111 ? 0.567 5.408 4.675 1.00 95.75 111 MET A N 1
ATOM 830 C CA . MET A 1 111 ? 1.235 5.394 5.987 1.00 95.75 111 MET A CA 1
ATOM 831 C C . MET A 1 111 ? 0.863 6.601 6.849 1.00 95.75 111 MET A C 1
ATOM 833 O O . MET A 1 111 ? 0.607 6.473 8.050 1.00 95.75 111 MET A O 1
ATOM 837 N N . LYS A 1 112 ? 0.787 7.787 6.239 1.00 96.81 112 LYS A N 1
ATOM 838 C CA . LYS A 1 112 ? 0.303 8.997 6.908 1.00 96.81 112 LYS A CA 1
ATOM 839 C C . LYS A 1 112 ? -1.151 8.835 7.356 1.00 96.81 112 LYS A C 1
ATOM 841 O O . LYS A 1 112 ? -1.476 9.203 8.485 1.00 96.81 112 LYS A O 1
ATOM 846 N N . GLY A 1 113 ? -1.996 8.249 6.509 1.00 97.06 113 GLY A N 1
ATOM 847 C CA . GLY A 1 113 ? -3.379 7.898 6.822 1.00 97.06 113 GLY A CA 1
ATOM 848 C C . GLY A 1 113 ? -3.481 6.953 8.019 1.00 97.06 113 GLY A C 1
ATOM 849 O O . GLY A 1 113 ? -4.262 7.224 8.927 1.00 97.06 113 GLY A O 1
ATOM 850 N N . MET A 1 114 ? -2.623 5.930 8.106 1.00 95.31 114 MET A N 1
ATOM 851 C CA . MET A 1 114 ? -2.542 5.061 9.288 1.00 95.31 114 MET A CA 1
ATOM 852 C C . MET A 1 114 ? -2.168 5.849 10.544 1.00 95.31 114 MET A C 1
ATOM 854 O O . MET A 1 114 ? -2.798 5.693 11.588 1.00 95.31 114 MET A O 1
ATOM 858 N N . GLY A 1 115 ? -1.156 6.717 10.465 1.00 96.44 115 GLY A N 1
ATOM 859 C CA . GLY A 1 115 ? -0.764 7.578 11.583 1.00 96.44 115 GLY A CA 1
ATOM 860 C C . GLY A 1 115 ? -1.901 8.495 12.044 1.00 96.44 115 GLY A C 1
ATOM 861 O O . GLY A 1 115 ? -2.102 8.670 13.247 1.00 96.44 115 GLY A O 1
ATOM 862 N N . MET A 1 116 ? -2.671 9.032 11.094 1.00 97.06 116 MET A N 1
ATOM 863 C CA . MET A 1 116 ? -3.865 9.826 11.371 1.00 97.06 116 MET A CA 1
ATOM 864 C C . MET A 1 116 ? -4.967 8.973 12.000 1.00 97.06 116 MET A C 1
ATOM 866 O O . MET A 1 116 ? -5.514 9.378 13.015 1.00 97.06 116 MET A O 1
ATOM 870 N N . ALA A 1 117 ? -5.227 7.768 11.489 1.00 95.56 117 ALA A N 1
ATOM 871 C CA . ALA A 1 117 ? -6.296 6.886 11.960 1.00 95.56 117 ALA A CA 1
ATOM 872 C C . ALA A 1 117 ? -6.143 6.460 13.430 1.00 95.56 117 ALA A C 1
ATOM 874 O O . ALA A 1 117 ? -7.138 6.174 14.094 1.00 95.56 117 ALA A O 1
ATOM 875 N N . LYS A 1 118 ? -4.911 6.460 13.964 1.00 93.44 118 LYS A N 1
ATOM 876 C CA . LYS A 1 118 ? -4.655 6.243 15.403 1.00 93.44 118 LYS A CA 1
ATOM 877 C C . LYS A 1 118 ? -5.197 7.373 16.282 1.00 93.44 118 LYS A C 1
ATOM 879 O O . LYS A 1 118 ? -5.474 7.137 17.452 1.00 93.44 118 LYS A O 1
ATOM 884 N N . LYS A 1 119 ? -5.283 8.592 15.743 1.00 95.19 119 LYS A N 1
ATOM 885 C CA . LYS A 1 119 ? -5.718 9.807 16.450 1.00 95.19 119 LYS A CA 1
ATOM 886 C C . LYS A 1 119 ? -7.158 10.188 16.100 1.00 95.19 119 LYS A C 1
ATOM 888 O O . LYS A 1 119 ? -7.918 10.571 16.976 1.00 95.19 119 LYS A O 1
ATOM 893 N N . ASP A 1 120 ? -7.497 10.091 14.821 1.00 96.81 120 ASP A N 1
ATOM 894 C CA . ASP A 1 120 ? -8.762 10.484 14.209 1.00 96.81 120 ASP A CA 1
ATOM 895 C C . ASP A 1 120 ? -9.050 9.513 13.050 1.00 96.81 120 ASP A C 1
ATOM 897 O O . ASP A 1 120 ? -8.511 9.635 11.942 1.00 96.81 120 ASP A O 1
ATOM 901 N N . ALA A 1 121 ? -9.857 8.491 13.341 1.00 95.69 121 ALA A N 1
ATOM 902 C CA . ALA A 1 121 ? -10.206 7.450 12.379 1.00 95.69 121 ALA A CA 1
ATOM 903 C C . ALA A 1 121 ? -11.017 8.006 11.200 1.00 95.69 121 ALA A C 1
ATOM 905 O O . ALA A 1 121 ? -10.808 7.565 10.069 1.00 95.69 121 ALA A O 1
ATOM 906 N N . ASP A 1 122 ? -11.857 9.014 11.441 1.00 96.69 122 ASP A N 1
ATOM 907 C CA . ASP A 1 122 ? -12.752 9.595 10.439 1.00 96.69 122 ASP A CA 1
ATOM 908 C C . ASP A 1 122 ? -11.983 10.365 9.363 1.00 96.69 122 ASP A C 1
ATOM 910 O O . ASP A 1 122 ? -12.419 10.435 8.218 1.00 96.69 122 ASP A O 1
ATOM 914 N N . LYS A 1 123 ? -10.797 10.894 9.692 1.00 97.19 123 LYS A N 1
ATOM 915 C CA . LYS A 1 123 ? -9.876 11.476 8.699 1.00 97.19 123 LYS A CA 1
ATOM 916 C C . LYS A 1 123 ? -8.878 10.470 8.142 1.00 97.19 123 LYS A C 1
ATOM 918 O O . LYS A 1 123 ? -8.537 10.523 6.959 1.00 97.19 123 LYS A O 1
ATOM 923 N N . GLY A 1 124 ? -8.367 9.580 8.991 1.00 97.62 124 GLY A N 1
ATOM 924 C CA . GLY A 1 124 ? -7.316 8.641 8.607 1.00 97.62 124 GLY A CA 1
ATOM 925 C C . GLY A 1 124 ? -7.787 7.568 7.630 1.00 97.62 124 GLY A C 1
ATOM 926 O O . GLY A 1 124 ? -7.114 7.324 6.630 1.00 97.62 124 GLY A O 1
ATOM 927 N N . ILE A 1 125 ? -8.951 6.959 7.881 1.00 97.69 125 ILE A N 1
ATOM 928 C CA . ILE A 1 125 ? -9.498 5.868 7.056 1.00 97.69 125 ILE A CA 1
ATOM 929 C C . ILE A 1 125 ? -9.770 6.323 5.613 1.00 97.69 125 ILE A C 1
ATOM 931 O O . ILE A 1 125 ? -9.277 5.661 4.696 1.00 97.69 125 ILE A O 1
ATOM 935 N N . PRO A 1 126 ? -10.439 7.467 5.361 1.00 98.00 126 PRO A N 1
ATOM 936 C CA . PRO A 1 126 ? -10.609 7.965 3.997 1.00 98.00 126 PRO A CA 1
ATOM 937 C C . PRO A 1 126 ? -9.287 8.282 3.292 1.00 98.00 126 PRO A C 1
ATOM 939 O O . PRO A 1 126 ? -9.148 7.987 2.108 1.00 98.00 126 PRO A O 1
ATOM 942 N N . MET A 1 127 ? -8.295 8.830 4.007 1.00 97.62 127 MET A N 1
ATOM 943 C CA . MET A 1 127 ? -6.972 9.118 3.436 1.00 97.62 127 MET A CA 1
ATOM 944 C C . MET A 1 127 ? -6.248 7.841 2.991 1.00 97.62 127 MET A C 1
ATOM 946 O O . MET A 1 127 ? -5.622 7.831 1.928 1.00 97.62 127 MET A O 1
ATOM 950 N N . MET A 1 128 ? -6.345 6.767 3.782 1.00 98.00 128 MET A N 1
ATOM 951 C CA . MET A 1 128 ? -5.813 5.458 3.400 1.00 98.00 128 MET A CA 1
ATOM 952 C C . MET A 1 128 ? -6.522 4.920 2.157 1.00 98.00 128 MET A C 1
ATOM 954 O O . MET A 1 128 ? -5.855 4.581 1.187 1.00 98.00 128 MET A O 1
ATOM 958 N N . MET A 1 129 ? -7.859 4.901 2.149 1.00 98.12 129 MET A N 1
ATOM 959 C CA . MET A 1 129 ? -8.630 4.363 1.023 1.00 98.12 129 MET A CA 1
ATOM 960 C C . MET A 1 129 ? -8.387 5.134 -0.284 1.00 98.12 129 MET A C 1
ATOM 962 O O . MET A 1 129 ? -8.196 4.524 -1.333 1.00 98.12 129 MET A O 1
ATOM 966 N N . ASP A 1 130 ? -8.346 6.468 -0.239 1.00 98.12 130 ASP A N 1
ATOM 967 C CA . ASP A 1 130 ? -8.034 7.297 -1.412 1.00 98.12 130 ASP A CA 1
ATOM 968 C C . ASP A 1 130 ? -6.640 6.981 -1.974 1.00 98.12 130 ASP A C 1
ATOM 970 O O . ASP A 1 130 ? -6.474 6.799 -3.180 1.00 98.12 130 ASP A O 1
ATOM 974 N N . SER A 1 131 ? -5.646 6.849 -1.095 1.00 97.44 131 SER A N 1
ATOM 975 C CA . SER A 1 131 ? -4.274 6.528 -1.493 1.00 97.44 131 SER A CA 1
ATOM 976 C C . SER A 1 131 ? -4.164 5.117 -2.085 1.00 97.44 131 SER A C 1
ATOM 978 O O . SER A 1 131 ? -3.524 4.942 -3.118 1.00 97.44 131 SER A O 1
ATOM 980 N N . LEU A 1 132 ? -4.849 4.128 -1.500 1.00 97.88 132 LEU A N 1
ATOM 981 C CA . LEU A 1 132 ? -4.918 2.759 -2.026 1.00 97.88 132 LEU A CA 1
ATOM 982 C C . LEU A 1 132 ? -5.590 2.693 -3.403 1.00 97.88 132 LEU A C 1
ATOM 984 O O . LEU A 1 132 ? -5.097 2.008 -4.296 1.00 97.88 132 LEU A O 1
ATOM 988 N N . ASN A 1 133 ? -6.675 3.440 -3.610 1.00 98.06 133 ASN A N 1
ATOM 989 C CA . ASN A 1 133 ? -7.349 3.511 -4.910 1.00 98.06 133 ASN A CA 1
ATOM 990 C C . ASN A 1 133 ? -6.474 4.176 -5.982 1.00 98.06 133 ASN A C 1
ATOM 992 O O . ASN A 1 133 ? -6.571 3.841 -7.162 1.00 98.06 133 ASN A O 1
ATOM 996 N N . LYS A 1 134 ? -5.620 5.131 -5.598 1.00 98.12 134 LYS A N 1
ATOM 997 C CA . LYS A 1 134 ? -4.632 5.716 -6.512 1.00 98.12 134 LYS A CA 1
ATOM 998 C C . LYS A 1 134 ? -3.537 4.707 -6.870 1.00 98.12 134 LYS A C 1
ATOM 1000 O O . LYS A 1 134 ? -3.251 4.564 -8.056 1.00 98.12 134 LYS A O 1
ATOM 1005 N N . MET A 1 135 ? -3.054 3.921 -5.902 1.00 97.00 135 MET A N 1
ATOM 1006 C CA . MET A 1 135 ? -2.095 2.838 -6.175 1.00 97.00 135 MET A CA 1
ATOM 1007 C C . MET A 1 135 ? -2.669 1.787 -7.114 1.00 97.00 135 MET A C 1
ATOM 1009 O O . MET A 1 135 ? -2.001 1.393 -8.062 1.00 97.00 135 MET A O 1
ATOM 1013 N N . GLU A 1 136 ? -3.922 1.382 -6.916 1.00 96.94 136 GLU A N 1
ATOM 1014 C CA . GLU A 1 136 ? -4.613 0.443 -7.806 1.00 96.94 136 GLU A CA 1
ATOM 1015 C C . GLU A 1 136 ? -4.715 0.980 -9.245 1.00 96.94 136 GLU A C 1
ATOM 1017 O O . GLU A 1 136 ? -4.471 0.249 -10.204 1.00 96.94 136 GLU A O 1
ATOM 1022 N N . LYS A 1 137 ? -5.006 2.277 -9.420 1.00 96.44 137 LYS A N 1
ATOM 1023 C CA . LYS A 1 137 ? -5.010 2.925 -10.744 1.00 96.44 137 LYS A CA 1
ATOM 1024 C C . LYS A 1 137 ? -3.620 2.961 -11.375 1.00 96.44 137 LYS A C 1
ATOM 1026 O O . LYS A 1 137 ? -3.48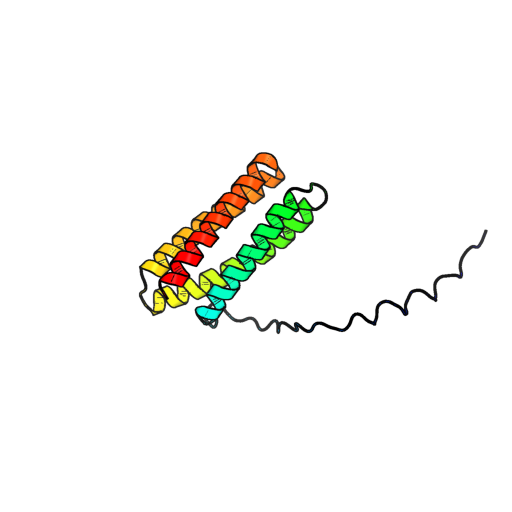8 2.683 -12.569 1.00 96.44 137 LYS A O 1
ATOM 1031 N N . THR A 1 138 ? -2.594 3.289 -10.593 1.00 95.12 138 THR A N 1
ATOM 1032 C CA . THR A 1 138 ? -1.203 3.285 -11.059 1.00 95.12 138 THR A CA 1
ATOM 1033 C C . THR A 1 138 ? -0.787 1.876 -11.484 1.00 95.12 138 THR A C 1
ATOM 1035 O O . THR A 1 138 ? -0.282 1.699 -12.591 1.00 95.12 138 THR A O 1
ATOM 1038 N N . LEU A 1 139 ? -1.102 0.860 -10.676 1.00 94.00 139 LEU A N 1
ATOM 1039 C CA . LEU A 1 139 ? -0.823 -0.540 -10.984 1.00 94.00 139 LEU A CA 1
ATOM 1040 C C . LEU A 1 139 ? -1.561 -1.005 -12.247 1.00 94.00 139 LEU A C 1
ATOM 1042 O O . LEU A 1 139 ? -0.968 -1.651 -13.106 1.00 94.00 139 LEU A O 1
ATOM 1046 N N . SER A 1 140 ? -2.834 -0.638 -12.404 1.00 93.75 140 SER A N 1
ATOM 1047 C CA . SER A 1 140 ? -3.614 -0.935 -13.614 1.00 93.75 140 SER A CA 1
ATOM 1048 C C . SER A 1 140 ? -2.988 -0.313 -14.868 1.00 93.75 140 SER A C 1
ATOM 1050 O O . SER A 1 140 ? -2.866 -0.973 -15.898 1.00 93.75 140 SER A O 1
ATOM 1052 N N . THR A 1 141 ? -2.495 0.925 -14.756 1.00 91.25 141 THR A N 1
ATOM 1053 C CA . THR A 1 141 ? -1.774 1.599 -15.847 1.00 91.25 141 THR A CA 1
ATOM 1054 C C . THR A 1 141 ? -0.469 0.875 -16.174 1.00 91.25 141 THR A C 1
ATOM 1056 O O . THR A 1 141 ? -0.139 0.694 -17.337 1.00 91.25 141 THR A O 1
ATOM 1059 N N . MET A 1 142 ? 0.271 0.398 -15.172 1.00 88.44 142 MET A N 1
ATOM 1060 C CA . MET A 1 142 ? 1.466 -0.415 -15.414 1.00 88.44 142 MET A CA 1
ATOM 1061 C C . MET A 1 142 ? 1.139 -1.735 -16.115 1.00 88.44 142 MET A C 1
ATOM 1063 O O . MET A 1 142 ? 1.872 -2.130 -17.017 1.00 88.44 142 MET A O 1
ATOM 1067 N N . LYS A 1 143 ? 0.032 -2.393 -15.742 1.00 88.31 143 LYS A N 1
ATOM 1068 C CA . LYS A 1 143 ? -0.436 -3.634 -16.382 1.00 88.31 143 LYS A CA 1
ATOM 1069 C C . LYS A 1 143 ? -0.772 -3.445 -17.857 1.00 88.31 143 LYS A C 1
ATOM 1071 O O . LYS A 1 143 ? -0.511 -4.354 -18.629 1.00 88.31 143 LYS A O 1
ATOM 1076 N N . SER A 1 144 ? -1.317 -2.296 -18.254 1.00 86.88 144 SER A N 1
ATOM 1077 C CA . SER A 1 144 ? -1.624 -2.023 -19.665 1.00 86.88 144 SER A CA 1
ATOM 1078 C C . SER A 1 144 ? -0.406 -1.638 -20.512 1.00 86.88 144 SER A C 1
ATOM 1080 O O . SER A 1 144 ? -0.523 -1.571 -21.733 1.00 86.88 144 SER A O 1
ATOM 1082 N N . MET A 1 145 ? 0.740 -1.363 -19.881 1.00 76.50 145 MET A N 1
ATOM 1083 C CA . MET A 1 145 ? 2.000 -1.005 -20.545 1.00 76.50 145 MET A CA 1
ATOM 1084 C C . MET A 1 145 ? 2.970 -2.190 -20.708 1.00 76.50 145 MET A C 1
ATOM 1086 O O . MET A 1 145 ? 4.043 -2.002 -21.283 1.00 76.50 145 MET A O 1
ATOM 1090 N N . MET A 1 146 ? 2.627 -3.367 -20.173 1.00 71.38 146 MET A N 1
ATOM 1091 C CA . MET A 1 146 ? 3.369 -4.626 -20.343 1.00 71.38 146 MET A CA 1
ATOM 1092 C C . MET A 1 146 ? 2.807 -5.434 -21.509 1.00 71.38 146 MET A C 1
ATOM 1094 O O . MET A 1 146 ? 3.628 -6.082 -22.192 1.00 71.38 146 MET A O 1
#

Organism: Pseudodesulfovibrio piezophilus (strain DSM 21447 / JCM 15486 / C1TLV30) (NCBI:txid1322246)

pLDDT: mean 82.95, std 20.32, range [36.41, 98.12]

Foldseek 3Di:
DDDDDDPDPPPPPPPPPPDDDDPPDPPPPQLQNDDLVRLLVLLVVLLVLLLVLLVQCVDVVCVVVSLVSNVVSLVSNVSSLSSQCNVCVVVVPPLSVVLSVLLVVLSVQLVVLSVVCVVPVPRSSVSNNVSSVSNVVSSVVVVVVD